Protein AF-A0A2H3L525-F1 (afdb_monomer_lite)

Organism: NCBI:txid1506545

Radius of gyration: 19.45 Å; chains: 1; bounding box: 43×31×54 Å

Structure (mmCIF, N/CA/C/O backbone):
data_AF-A0A2H3L525-F1
#
_entry.id   AF-A0A2H3L525-F1
#
loop_
_atom_site.group_PDB
_atom_site.id
_atom_site.type_symbol
_atom_site.label_atom_id
_atom_site.label_alt_id
_atom_site.label_comp_id
_atom_site.label_asym_id
_atom_site.label_entity_id
_atom_site.label_seq_id
_atom_site.pdbx_PDB_ins_code
_atom_site.Cartn_x
_atom_site.Cartn_y
_atom_site.Cartn_z
_atom_site.occupancy
_atom_site.B_iso_or_equiv
_atom_site.auth_seq_id
_atom_site.auth_comp_id
_atom_site.auth_asym_id
_atom_site.auth_atom_id
_atom_site.pdbx_PDB_model_num
ATOM 1 N N . MET A 1 1 ? -0.614 18.581 -17.307 1.00 55.25 1 MET A N 1
ATOM 2 C CA . MET A 1 1 ? -0.531 17.102 -17.240 1.00 55.25 1 MET A CA 1
ATOM 3 C C . MET A 1 1 ? 0.173 16.743 -15.945 1.00 55.25 1 MET A C 1
ATOM 5 O O . MET A 1 1 ? 1.153 17.407 -15.630 1.00 55.25 1 MET A O 1
ATOM 9 N N . THR A 1 2 ? -0.339 15.791 -15.166 1.00 73.44 2 THR A N 1
ATOM 10 C CA . THR A 1 2 ? 0.285 15.407 -13.887 1.00 73.44 2 THR A CA 1
ATOM 11 C C . THR A 1 2 ? 1.532 14.553 -14.141 1.00 73.44 2 THR A C 1
ATOM 13 O O . THR A 1 2 ? 1.592 13.824 -15.132 1.00 73.44 2 THR A O 1
ATOM 16 N N . SER A 1 3 ? 2.531 14.634 -13.255 1.00 81.69 3 SER A N 1
ATOM 17 C CA . SER A 1 3 ? 3.782 13.859 -13.363 1.00 81.69 3 SER A CA 1
ATOM 18 C C . SER A 1 3 ? 3.515 12.349 -13.530 1.00 81.69 3 SER A C 1
ATOM 20 O O . SER A 1 3 ? 4.121 11.690 -14.374 1.00 81.69 3 SER A O 1
ATOM 22 N N . GLY A 1 4 ? 2.496 11.821 -12.837 1.00 86.31 4 GLY A N 1
ATOM 23 C CA . GLY A 1 4 ? 2.091 10.414 -12.935 1.00 86.31 4 GLY A CA 1
ATOM 24 C C . GLY A 1 4 ? 1.636 9.977 -14.334 1.00 86.31 4 GLY A C 1
ATOM 25 O O . GLY A 1 4 ? 2.024 8.906 -14.796 1.00 86.31 4 GLY A O 1
ATOM 26 N N . GLN A 1 5 ? 0.890 10.817 -15.063 1.00 89.38 5 GLN A N 1
ATOM 27 C CA . GLN A 1 5 ? 0.459 10.493 -16.433 1.00 89.38 5 GLN A CA 1
ATOM 28 C C . GLN A 1 5 ? 1.642 10.381 -17.402 1.00 89.38 5 GLN A C 1
ATOM 30 O O . GLN A 1 5 ? 1.603 9.588 -18.343 1.00 89.38 5 GLN A O 1
ATOM 35 N N . GLN A 1 6 ? 2.700 11.166 -17.188 1.00 91.69 6 GLN A N 1
ATOM 36 C CA . GLN A 1 6 ? 3.906 11.088 -18.011 1.00 91.69 6 GLN A CA 1
ATOM 37 C C . GLN A 1 6 ? 4.708 9.821 -17.715 1.00 91.69 6 GLN A C 1
ATOM 39 O O . GLN A 1 6 ? 5.170 9.170 -18.651 1.00 91.69 6 GLN A O 1
ATOM 44 N N . THR A 1 7 ? 4.849 9.447 -16.443 1.00 93.31 7 THR A N 1
ATOM 45 C CA . THR A 1 7 ? 5.525 8.203 -16.047 1.00 93.31 7 THR A CA 1
ATOM 46 C C . THR A 1 7 ? 4.813 6.977 -16.610 1.00 93.31 7 THR A C 1
ATOM 48 O O . THR A 1 7 ? 5.465 6.129 -17.215 1.00 93.31 7 THR A O 1
ATOM 51 N N . LEU A 1 8 ? 3.480 6.923 -16.525 1.00 94.50 8 LEU A N 1
ATOM 52 C CA . LEU A 1 8 ? 2.704 5.804 -17.066 1.00 94.50 8 LEU A CA 1
ATOM 53 C C . LEU A 1 8 ? 2.917 5.624 -18.576 1.00 94.50 8 LEU A C 1
ATOM 55 O O . LEU A 1 8 ? 3.132 4.509 -19.040 1.00 94.50 8 LEU A O 1
ATOM 59 N N . ARG A 1 9 ? 2.943 6.722 -19.342 1.00 95.62 9 ARG A N 1
ATOM 60 C CA . ARG A 1 9 ? 3.234 6.666 -20.785 1.00 95.62 9 ARG A CA 1
ATOM 61 C C . ARG A 1 9 ? 4.623 6.107 -21.080 1.00 95.62 9 ARG A C 1
ATOM 63 O O . ARG A 1 9 ? 4.780 5.358 -22.037 1.00 95.62 9 ARG A O 1
ATOM 70 N N . LYS A 1 10 ? 5.632 6.458 -20.275 1.00 94.31 10 LYS A N 1
ATOM 71 C CA . LYS A 1 10 ? 6.992 5.916 -20.434 1.00 94.31 10 LYS A CA 1
ATOM 72 C C . LYS A 1 10 ? 7.012 4.404 -20.197 1.00 94.31 10 LYS A C 1
ATOM 74 O O . LYS A 1 10 ? 7.593 3.691 -21.006 1.00 94.31 10 LYS A O 1
ATOM 79 N N . ILE A 1 11 ? 6.333 3.928 -19.150 1.00 95.00 11 ILE A N 1
ATOM 80 C CA . ILE A 1 11 ? 6.206 2.492 -18.849 1.00 95.00 11 ILE A CA 1
ATOM 81 C C . ILE A 1 11 ? 5.508 1.759 -20.003 1.00 95.00 11 ILE A C 1
ATOM 83 O O . ILE A 1 11 ? 6.015 0.747 -20.471 1.00 95.00 11 ILE A O 1
ATOM 87 N N . GLN A 1 12 ? 4.413 2.309 -20.534 1.00 96.12 12 GLN A N 1
ATOM 88 C CA . GLN A 1 12 ? 3.695 1.733 -21.681 1.00 96.12 12 GLN A CA 1
ATOM 89 C C . GLN A 1 12 ? 4.565 1.638 -22.943 1.00 96.12 12 GLN A C 1
ATOM 91 O O . GLN A 1 12 ? 4.464 0.673 -23.698 1.00 96.12 12 GLN A O 1
ATOM 96 N N . SER A 1 13 ? 5.438 2.618 -23.190 1.00 95.31 13 SER A N 1
ATOM 97 C CA . SER A 1 13 ? 6.395 2.536 -24.297 1.00 95.31 13 SER A CA 1
ATOM 98 C C . SER A 1 13 ? 7.412 1.411 -24.093 1.00 95.31 13 SER A C 1
ATOM 100 O O . SER A 1 13 ? 7.693 0.680 -25.040 1.00 95.31 13 SER A O 1
ATOM 102 N N . LEU A 1 14 ? 7.943 1.245 -22.874 1.00 94.88 14 LEU A N 1
ATOM 103 C CA . LEU A 1 14 ? 8.858 0.142 -22.551 1.00 94.88 14 LEU A CA 1
ATOM 104 C C . LEU A 1 14 ? 8.172 -1.217 -22.715 1.00 94.88 14 LEU A C 1
ATOM 106 O O . LEU A 1 14 ? 8.712 -2.101 -23.371 1.00 94.88 14 LEU A O 1
ATOM 110 N N . GLU A 1 15 ? 6.945 -1.352 -22.218 1.00 95.56 15 GLU A N 1
ATOM 111 C CA . GLU A 1 15 ? 6.124 -2.549 -22.397 1.00 95.56 15 GLU A CA 1
ATOM 112 C C . GLU A 1 15 ? 5.953 -2.906 -23.886 1.00 95.56 15 GLU A C 1
ATOM 114 O O . GLU A 1 15 ? 6.142 -4.056 -24.285 1.00 95.56 15 GLU A O 1
ATOM 119 N N . GLN A 1 16 ? 5.631 -1.926 -24.739 1.00 96.50 16 GLN A N 1
ATOM 120 C CA . GLN A 1 16 ? 5.483 -2.149 -26.181 1.00 96.50 16 GLN A CA 1
ATOM 121 C C . GLN A 1 16 ? 6.788 -2.583 -26.857 1.00 96.50 16 GLN A C 1
ATOM 123 O O . GLN A 1 16 ? 6.738 -3.383 -27.792 1.00 96.50 16 GLN A O 1
ATOM 128 N N . LEU A 1 17 ? 7.939 -2.068 -26.413 1.00 95.38 17 LEU A N 1
ATOM 129 C CA . LEU A 1 17 ? 9.247 -2.498 -26.913 1.00 95.38 17 LEU A CA 1
ATOM 130 C C . LEU A 1 17 ? 9.504 -3.967 -26.558 1.00 95.38 17 LEU A C 1
ATOM 132 O O . LEU A 1 17 ? 9.814 -4.759 -27.450 1.00 95.38 17 LEU A O 1
ATOM 136 N N . TYR A 1 18 ? 9.268 -4.344 -25.301 1.00 95.25 18 TYR A N 1
ATOM 137 C CA . TYR A 1 18 ? 9.431 -5.720 -24.824 1.00 95.25 18 TYR A CA 1
ATOM 138 C C . TYR A 1 18 ? 8.512 -6.698 -25.559 1.00 95.25 18 TYR A C 1
ATOM 140 O O . TYR A 1 18 ? 8.959 -7.742 -26.029 1.00 95.25 18 TYR A O 1
ATOM 148 N N . ARG A 1 19 ? 7.246 -6.323 -25.787 1.00 95.94 19 ARG A N 1
ATOM 149 C CA . ARG A 1 19 ? 6.297 -7.125 -26.585 1.00 95.94 19 ARG A CA 1
ATOM 150 C C . ARG A 1 19 ? 6.746 -7.350 -28.036 1.00 95.94 19 ARG A C 1
ATOM 152 O O . ARG A 1 19 ? 6.279 -8.290 -28.671 1.00 95.94 19 ARG A O 1
ATOM 159 N N . ARG A 1 20 ? 7.616 -6.494 -28.581 1.00 96.44 20 ARG A N 1
ATOM 160 C CA . ARG A 1 20 ? 8.172 -6.608 -29.943 1.00 96.44 20 ARG A CA 1
ATOM 161 C C . ARG A 1 20 ? 9.517 -7.347 -29.983 1.00 96.44 20 ARG A C 1
ATOM 163 O O . ARG A 1 20 ? 10.124 -7.409 -31.048 1.00 96.44 20 ARG A O 1
ATOM 170 N N . GLY A 1 21 ? 9.970 -7.897 -28.853 1.00 94.31 21 GLY A N 1
ATOM 171 C CA . GLY A 1 21 ? 11.219 -8.654 -28.737 1.00 94.31 21 GLY A CA 1
ATOM 172 C C . GLY A 1 21 ? 12.463 -7.799 -28.485 1.00 94.31 21 GLY A C 1
ATOM 173 O O . GLY A 1 21 ? 13.576 -8.311 -28.575 1.00 94.31 21 GLY A O 1
ATOM 174 N N . TYR A 1 22 ? 12.305 -6.503 -28.191 1.00 95.31 22 TYR A N 1
ATOM 175 C CA . TYR A 1 22 ? 13.418 -5.690 -27.708 1.00 95.31 22 TYR A CA 1
ATOM 176 C C . TYR A 1 22 ? 13.647 -5.964 -26.221 1.00 95.31 22 TYR A C 1
ATOM 178 O O . TYR A 1 22 ? 12.737 -5.780 -25.419 1.00 95.31 22 TYR A O 1
ATOM 186 N N . HIS A 1 23 ? 14.872 -6.336 -25.858 1.00 92.88 23 HIS A N 1
ATOM 187 C CA . HIS A 1 23 ? 15.285 -6.573 -24.477 1.00 92.88 23 HIS A CA 1
ATOM 188 C C . HIS A 1 23 ? 16.515 -5.734 -24.138 1.00 92.88 23 HIS A C 1
ATOM 190 O O . HIS A 1 23 ? 17.333 -5.428 -25.011 1.00 92.88 23 HIS A O 1
ATOM 196 N N . SER A 1 24 ? 16.636 -5.341 -22.872 1.00 95.62 24 SER A N 1
ATOM 197 C CA . SER A 1 24 ? 17.775 -4.579 -22.376 1.00 95.62 24 SER A CA 1
ATOM 198 C C . SER A 1 24 ? 18.065 -4.956 -20.929 1.00 95.62 24 SER A C 1
ATOM 200 O O . SER A 1 24 ? 17.303 -4.589 -20.039 1.00 95.62 24 SER A O 1
ATOM 202 N N . ASP A 1 25 ? 19.224 -5.571 -20.692 1.00 95.62 25 ASP A N 1
ATOM 203 C CA . ASP A 1 25 ? 19.675 -5.974 -19.351 1.00 95.62 25 ASP A CA 1
ATOM 204 C C . ASP A 1 25 ? 19.664 -4.809 -18.348 1.00 95.62 25 ASP A C 1
ATOM 206 O O . ASP A 1 25 ? 19.376 -4.979 -17.163 1.00 95.62 25 ASP A O 1
ATOM 210 N N . MET A 1 26 ? 19.960 -3.594 -18.827 1.00 94.75 26 MET A N 1
ATOM 211 C CA . MET A 1 26 ? 19.897 -2.379 -18.017 1.00 94.75 26 MET A CA 1
ATOM 212 C C . MET A 1 26 ? 18.467 -2.093 -17.552 1.00 94.75 26 MET A C 1
ATOM 214 O O . MET A 1 26 ? 18.269 -1.750 -16.386 1.00 94.75 26 MET A O 1
ATOM 218 N N . ILE A 1 27 ? 17.482 -2.203 -18.448 1.00 94.56 27 ILE A N 1
ATOM 219 C CA . ILE A 1 27 ? 16.072 -1.993 -18.109 1.00 94.56 27 ILE A CA 1
ATOM 220 C C . ILE A 1 27 ? 15.615 -3.096 -17.157 1.00 94.56 27 ILE A C 1
ATOM 222 O O . ILE A 1 27 ? 15.032 -2.769 -16.128 1.00 94.56 27 ILE A O 1
ATOM 226 N N . ASP A 1 28 ? 15.951 -4.354 -17.441 1.00 94.06 28 ASP A N 1
ATOM 227 C CA . ASP A 1 28 ? 15.579 -5.504 -16.608 1.00 94.06 28 ASP A CA 1
ATOM 228 C C . ASP A 1 28 ? 16.082 -5.334 -15.172 1.00 94.06 28 ASP A C 1
ATOM 230 O O . ASP A 1 28 ? 15.294 -5.296 -14.226 1.00 94.06 28 ASP A O 1
ATOM 234 N N . THR A 1 29 ? 17.386 -5.088 -15.021 1.00 96.06 29 THR A N 1
ATOM 235 C CA . THR A 1 29 ? 18.021 -4.889 -13.710 1.00 96.06 29 THR A CA 1
ATOM 236 C C . THR A 1 29 ? 17.441 -3.673 -12.982 1.00 96.06 29 THR A C 1
ATOM 238 O O . THR A 1 29 ? 17.237 -3.697 -11.769 1.00 96.06 29 THR A O 1
ATOM 241 N N . THR A 1 30 ? 17.159 -2.582 -13.704 1.00 96.25 30 THR A N 1
ATOM 242 C CA . THR A 1 30 ? 16.620 -1.357 -13.090 1.00 96.25 30 THR A CA 1
ATOM 243 C C . THR A 1 30 ? 15.182 -1.554 -12.613 1.00 96.25 30 THR A C 1
ATOM 245 O O . THR A 1 30 ? 14.831 -1.083 -11.531 1.00 96.25 30 THR A O 1
ATOM 248 N N . ILE A 1 31 ? 14.344 -2.240 -13.396 1.00 94.19 31 ILE A N 1
ATOM 249 C CA . ILE A 1 31 ? 12.963 -2.549 -13.013 1.00 94.19 31 ILE A CA 1
ATOM 250 C C . ILE A 1 31 ? 12.951 -3.489 -11.807 1.00 94.19 31 ILE A C 1
ATOM 252 O O . ILE A 1 31 ? 12.225 -3.217 -10.853 1.00 94.19 31 ILE A O 1
ATOM 256 N N . GLU A 1 32 ? 13.798 -4.520 -11.789 1.00 94.00 32 GLU A N 1
ATOM 257 C CA . GLU A 1 32 ? 13.927 -5.429 -10.646 1.00 94.00 32 GLU A CA 1
ATOM 258 C C . GLU A 1 32 ? 14.308 -4.675 -9.361 1.00 94.00 32 GLU A C 1
ATOM 260 O O . GLU A 1 32 ? 13.644 -4.806 -8.330 1.00 94.00 32 GLU A O 1
ATOM 265 N N . GLN A 1 33 ? 15.320 -3.804 -9.428 1.00 95.44 33 GLN A N 1
ATOM 266 C CA . GLN A 1 33 ? 15.735 -2.977 -8.291 1.00 95.44 33 GLN A CA 1
ATOM 267 C C . GLN A 1 33 ? 14.631 -2.024 -7.820 1.00 95.44 33 GLN A C 1
ATOM 269 O O . GLN A 1 33 ? 14.459 -1.822 -6.614 1.00 95.44 33 GLN A O 1
ATOM 274 N N . LEU A 1 34 ? 13.883 -1.432 -8.756 1.00 95.06 34 LEU A N 1
ATOM 275 C CA . LEU A 1 34 ? 12.768 -0.549 -8.434 1.00 95.06 34 LEU A CA 1
ATOM 276 C C . LEU A 1 34 ? 11.664 -1.316 -7.700 1.00 95.06 34 LEU A C 1
ATOM 278 O O . LEU A 1 34 ? 11.241 -0.885 -6.630 1.00 95.06 34 LEU A O 1
ATOM 282 N N . ILE A 1 35 ? 11.250 -2.475 -8.219 1.00 94.25 35 ILE A N 1
ATOM 283 C CA . ILE A 1 35 ? 10.233 -3.322 -7.585 1.00 94.25 35 ILE A CA 1
ATOM 284 C C . I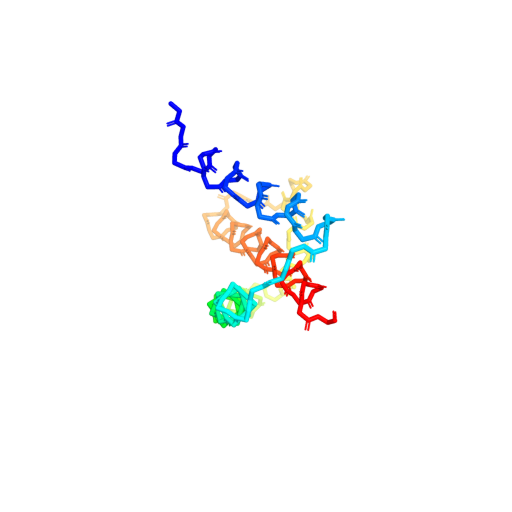LE A 1 35 ? 10.691 -3.778 -6.196 1.00 94.25 35 ILE A C 1
ATOM 286 O O . ILE A 1 35 ? 9.936 -3.635 -5.234 1.00 94.25 35 ILE A O 1
ATOM 290 N N . ALA A 1 36 ? 11.933 -4.244 -6.044 1.00 94.31 36 ALA A N 1
ATOM 291 C CA . ALA A 1 36 ? 12.472 -4.673 -4.751 1.00 94.31 36 ALA A CA 1
ATOM 292 C C . ALA A 1 36 ? 12.476 -3.538 -3.707 1.00 94.31 36 ALA A C 1
ATOM 294 O O . ALA A 1 36 ? 12.176 -3.748 -2.522 1.00 94.31 36 ALA A O 1
ATOM 295 N N . ARG A 1 37 ? 12.783 -2.309 -4.140 1.00 96.69 37 ARG A N 1
ATOM 296 C CA . ARG A 1 37 ? 12.731 -1.122 -3.282 1.00 96.69 37 ARG A CA 1
ATOM 297 C C . ARG A 1 37 ? 11.302 -0.801 -2.845 1.00 96.69 37 ARG A C 1
ATOM 299 O O . ARG A 1 37 ? 11.079 -0.618 -1.648 1.00 96.69 37 ARG A O 1
ATOM 306 N N . GLU A 1 38 ? 10.354 -0.765 -3.778 1.00 95.56 38 GLU A N 1
ATOM 307 C CA . GLU A 1 38 ? 8.936 -0.511 -3.484 1.00 95.56 38 GLU A CA 1
ATOM 308 C C . GLU A 1 38 ? 8.360 -1.588 -2.551 1.00 95.56 38 GLU A C 1
ATOM 310 O O . GLU A 1 38 ? 7.692 -1.269 -1.568 1.00 95.56 38 GLU A O 1
ATOM 315 N N . GLN A 1 39 ? 8.697 -2.865 -2.770 1.00 95.31 39 GLN A N 1
ATOM 316 C CA . GLN A 1 39 ? 8.310 -3.966 -1.881 1.00 95.31 39 GLN A CA 1
ATOM 317 C C . GLN A 1 39 ? 8.845 -3.769 -0.461 1.00 95.31 39 GLN A C 1
ATOM 319 O O . GLN A 1 39 ? 8.122 -3.981 0.512 1.00 95.31 39 GLN A O 1
ATOM 324 N N . THR A 1 40 ? 10.112 -3.372 -0.324 1.00 96.81 40 THR A N 1
ATOM 325 C CA . THR A 1 40 ? 10.731 -3.131 0.986 1.00 96.81 40 THR A CA 1
ATOM 326 C C . THR A 1 40 ? 10.026 -1.993 1.721 1.00 96.81 40 THR A C 1
ATOM 328 O O . THR A 1 40 ? 9.709 -2.126 2.903 1.00 96.81 40 THR A O 1
ATOM 331 N N . GLN A 1 41 ? 9.736 -0.893 1.025 1.00 96.88 41 GLN A N 1
ATOM 332 C CA . GLN A 1 41 ? 9.030 0.251 1.601 1.00 96.88 41 GLN A CA 1
ATOM 333 C C . GLN A 1 41 ? 7.598 -0.109 2.013 1.00 96.88 41 GLN A C 1
ATOM 335 O O . GLN A 1 41 ? 7.197 0.190 3.139 1.00 96.88 41 GLN A O 1
ATOM 340 N N . ALA A 1 42 ? 6.858 -0.812 1.153 1.00 96.56 42 ALA A N 1
ATOM 341 C CA . ALA A 1 42 ? 5.497 -1.246 1.446 1.00 96.56 42 ALA A CA 1
ATOM 342 C C . ALA A 1 42 ? 5.455 -2.212 2.644 1.00 96.56 42 ALA A C 1
ATOM 344 O O . ALA A 1 42 ? 4.648 -2.028 3.551 1.00 96.56 42 ALA A O 1
ATOM 345 N N . LYS A 1 43 ? 6.379 -3.181 2.725 1.00 97.00 43 LYS A N 1
ATOM 346 C CA . LYS A 1 43 ? 6.492 -4.103 3.874 1.00 97.00 43 LYS A CA 1
ATOM 347 C C . LYS A 1 43 ? 6.798 -3.370 5.184 1.00 97.00 43 LYS A C 1
ATOM 349 O O . LYS A 1 43 ? 6.237 -3.713 6.221 1.00 97.00 43 LYS A O 1
ATOM 354 N N . GLN A 1 44 ? 7.657 -2.349 5.151 1.00 98.19 44 GLN A N 1
ATOM 355 C CA . GLN A 1 44 ? 7.937 -1.521 6.330 1.00 98.19 44 GLN A CA 1
ATOM 356 C C . GLN A 1 44 ? 6.711 -0.712 6.768 1.00 98.19 44 GLN A C 1
ATOM 358 O O . GLN A 1 44 ? 6.433 -0.636 7.964 1.00 98.19 44 GLN A O 1
ATOM 363 N N . ALA A 1 45 ? 5.975 -0.122 5.823 1.00 97.88 45 ALA A N 1
ATOM 364 C CA . ALA A 1 45 ? 4.730 0.585 6.116 1.00 97.88 45 ALA A CA 1
ATOM 365 C C . ALA A 1 45 ? 3.677 -0.363 6.708 1.00 97.88 45 ALA A C 1
ATOM 367 O O . ALA A 1 45 ? 3.096 -0.060 7.746 1.00 97.88 45 ALA A O 1
ATOM 368 N N . PHE A 1 46 ? 3.513 -1.547 6.115 1.00 98.12 46 PHE A N 1
ATOM 369 C CA . PHE A 1 46 ? 2.599 -2.581 6.592 1.00 98.12 46 PHE A CA 1
ATOM 370 C C . PHE A 1 46 ? 2.922 -3.030 8.019 1.00 98.12 46 PHE A C 1
ATOM 372 O O . PHE A 1 46 ? 2.019 -3.130 8.846 1.00 98.12 46 PHE A O 1
ATOM 379 N N . ALA A 1 47 ? 4.203 -3.245 8.341 1.00 98.31 47 ALA A N 1
ATOM 380 C CA . ALA A 1 47 ? 4.625 -3.623 9.689 1.00 98.31 47 ALA A CA 1
ATOM 381 C C . ALA A 1 47 ? 4.296 -2.533 10.724 1.00 98.31 47 ALA A C 1
ATOM 383 O O . ALA A 1 47 ? 3.816 -2.845 11.810 1.00 98.31 47 ALA A O 1
ATOM 384 N N . ARG A 1 48 ? 4.505 -1.255 10.376 1.00 98.44 48 ARG A N 1
ATOM 385 C CA . ARG A 1 48 ? 4.151 -0.120 11.246 1.00 98.44 48 ARG A CA 1
ATOM 386 C C . ARG A 1 48 ? 2.645 -0.028 11.465 1.00 98.44 48 ARG A C 1
ATOM 388 O O . ARG A 1 48 ? 2.217 0.068 12.605 1.00 98.44 48 ARG A O 1
ATOM 395 N N . LEU A 1 49 ? 1.860 -0.113 10.391 1.00 98.44 49 LEU A N 1
ATOM 396 C CA . LEU A 1 49 ? 0.398 -0.081 10.465 1.00 98.44 49 LEU A CA 1
ATOM 397 C C . LEU A 1 49 ? -0.146 -1.257 11.277 1.00 98.44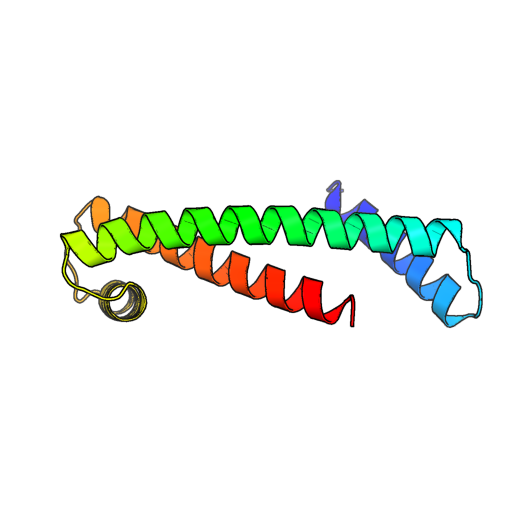 49 LEU A C 1
ATOM 399 O O . LEU A 1 49 ? -1.015 -1.058 12.110 1.00 98.44 49 LEU A O 1
ATOM 403 N N . THR A 1 50 ? 0.405 -2.458 11.091 1.00 98.38 50 THR A N 1
ATOM 404 C CA . THR A 1 50 ? 0.033 -3.640 11.885 1.00 98.38 50 THR A CA 1
ATOM 405 C C . THR A 1 50 ? 0.280 -3.410 13.376 1.00 98.38 50 THR A C 1
ATOM 407 O O . THR A 1 50 ? -0.585 -3.723 14.184 1.00 98.38 50 THR A O 1
ATOM 410 N N . ALA A 1 51 ? 1.425 -2.829 13.748 1.00 98.38 51 ALA A N 1
ATOM 411 C CA . ALA A 1 51 ? 1.715 -2.508 15.144 1.00 98.38 51 ALA A CA 1
ATOM 412 C C . ALA A 1 51 ? 0.743 -1.458 15.707 1.00 98.38 51 ALA A C 1
ATOM 414 O O . ALA A 1 51 ? 0.195 -1.657 16.784 1.00 98.38 51 ALA A O 1
ATOM 415 N N . THR A 1 52 ? 0.471 -0.386 14.955 1.00 98.06 52 THR A N 1
ATOM 416 C CA . THR A 1 52 ? -0.505 0.641 15.350 1.00 98.06 52 THR A CA 1
ATOM 417 C C . THR A 1 52 ? -1.905 0.058 15.531 1.00 98.06 52 THR A C 1
ATOM 419 O O . THR A 1 52 ? -2.557 0.341 16.528 1.00 98.06 52 THR A O 1
ATOM 422 N N . LEU A 1 53 ? -2.367 -0.780 14.600 1.00 98.25 53 LEU A N 1
ATOM 423 C CA . LEU A 1 53 ? -3.661 -1.452 14.714 1.00 98.25 53 LEU A CA 1
ATOM 424 C C . LEU A 1 53 ? -3.718 -2.345 15.952 1.00 98.25 53 LEU A C 1
ATOM 426 O O . LEU A 1 53 ? -4.706 -2.299 16.674 1.00 98.25 53 LEU A O 1
ATOM 430 N N . HIS A 1 54 ? -2.646 -3.080 16.246 1.00 98.12 54 HIS A N 1
ATOM 431 C CA . HIS A 1 54 ? -2.589 -3.933 17.428 1.00 98.12 54 HIS A CA 1
ATOM 432 C C . HIS A 1 54 ? -2.769 -3.148 18.738 1.00 98.12 54 HIS A C 1
ATOM 434 O O . HIS A 1 54 ? -3.474 -3.608 19.629 1.00 98.12 54 HIS A O 1
ATOM 440 N N . GLU A 1 55 ? -2.220 -1.932 18.843 1.00 98.00 55 GLU A N 1
ATOM 441 C CA . GLU A 1 55 ? -2.425 -1.068 20.017 1.00 98.00 55 GLU A CA 1
ATOM 442 C C . GLU A 1 55 ? -3.902 -0.681 20.214 1.00 98.00 55 GLU A C 1
ATOM 444 O O . GLU A 1 55 ? -4.387 -0.626 21.349 1.00 98.00 55 GLU A O 1
ATOM 449 N N . PHE A 1 56 ? -4.637 -0.429 19.125 1.00 97.38 56 PHE A N 1
ATOM 450 C CA . PHE A 1 56 ? -6.082 -0.203 19.190 1.00 97.38 56 PHE A CA 1
ATOM 451 C C . PHE A 1 56 ? -6.833 -1.482 19.571 1.00 97.38 56 PHE A C 1
ATOM 453 O O . PHE A 1 56 ? -7.708 -1.447 20.438 1.00 97.38 56 PHE A O 1
ATOM 460 N N . GLU A 1 57 ? -6.463 -2.615 18.975 1.00 97.81 57 GLU A N 1
ATOM 461 C CA . GLU A 1 57 ? -7.081 -3.911 19.257 1.00 97.81 57 GLU A CA 1
ATOM 462 C C . GLU A 1 57 ? -6.933 -4.302 20.731 1.00 97.81 57 GLU A C 1
ATOM 464 O O . GLU A 1 57 ? -7.903 -4.726 21.360 1.00 97.81 57 GLU A O 1
ATOM 469 N N . GLU A 1 58 ? -5.755 -4.091 21.322 1.00 97.19 58 GLU A N 1
ATOM 470 C CA . GLU A 1 58 ? -5.518 -4.320 22.748 1.00 97.19 58 GLU A CA 1
ATOM 471 C C . GLU A 1 58 ? -6.287 -3.327 23.631 1.00 97.19 58 GLU A C 1
ATOM 473 O O . GLU A 1 58 ? -6.847 -3.721 24.658 1.00 97.19 58 GLU A O 1
ATOM 478 N N . ARG A 1 59 ? -6.357 -2.046 23.248 1.00 95.94 59 ARG A N 1
ATOM 479 C CA . ARG A 1 59 ? -7.074 -1.019 24.022 1.00 95.94 59 ARG A CA 1
ATOM 480 C C . ARG A 1 59 ? -8.574 -1.289 24.084 1.00 95.94 59 ARG A C 1
ATOM 482 O O . ARG A 1 59 ? -9.172 -1.157 25.150 1.00 95.94 59 ARG A O 1
ATOM 489 N N . TYR A 1 60 ? -9.170 -1.637 22.949 1.00 93.94 60 TYR A N 1
ATOM 490 C CA . TYR A 1 60 ? -10.617 -1.775 22.805 1.00 93.94 60 TYR A CA 1
ATOM 491 C C . TYR A 1 60 ? -11.106 -3.223 22.891 1.00 93.94 60 TYR A C 1
ATOM 493 O O . TYR A 1 60 ? -12.308 -3.437 23.007 1.00 93.94 60 TYR A O 1
ATOM 501 N N . GLN A 1 61 ? -10.202 -4.209 22.884 1.00 95.06 61 GLN A N 1
ATOM 502 C CA . GLN A 1 61 ? -10.522 -5.643 22.905 1.00 95.06 61 GLN A CA 1
ATOM 503 C C . GLN A 1 61 ? -11.398 -6.076 21.711 1.00 95.06 61 GLN A C 1
ATOM 505 O O . GLN A 1 61 ? -12.255 -6.951 21.829 1.00 95.06 61 GLN A O 1
ATOM 510 N N . PHE A 1 62 ? -11.158 -5.461 20.550 1.00 90.75 62 PHE A N 1
ATOM 511 C CA . PHE A 1 62 ? -11.798 -5.759 19.265 1.00 90.75 62 PHE A CA 1
ATOM 512 C C . PHE A 1 62 ? -10.729 -6.046 18.221 1.00 90.75 62 PHE A C 1
ATOM 514 O O . PHE A 1 62 ? -9.683 -5.413 18.247 1.00 90.75 62 PHE A O 1
ATOM 521 N N . SER A 1 63 ? -10.996 -6.940 17.267 1.00 97.12 63 SER A N 1
ATOM 522 C CA . SER A 1 63 ? -10.156 -7.011 16.067 1.00 97.12 63 SER A CA 1
ATOM 523 C C . SER A 1 63 ? -10.407 -5.784 15.184 1.00 97.12 63 SER A C 1
ATOM 525 O O . SER A 1 63 ? -11.534 -5.281 15.129 1.00 97.12 63 SER A O 1
ATOM 527 N N . SER A 1 64 ? -9.393 -5.315 14.451 1.00 96.94 64 SER A N 1
ATOM 528 C CA . SER A 1 64 ? -9.561 -4.171 13.542 1.00 96.94 64 SER A CA 1
ATOM 529 C C . SER A 1 64 ? -10.576 -4.455 12.430 1.00 96.94 64 SER A C 1
ATOM 531 O O . SER A 1 64 ? -11.270 -3.547 11.982 1.00 96.94 64 SER A O 1
ATOM 533 N N . GLU A 1 65 ? -10.702 -5.717 12.006 1.00 97.19 65 GLU A N 1
ATOM 534 C CA . GLU A 1 65 ? -11.701 -6.148 11.022 1.00 97.19 65 GLU A CA 1
ATOM 535 C C . GLU A 1 65 ? -13.131 -6.026 11.569 1.00 97.19 65 GLU A C 1
ATOM 537 O O . GLU A 1 65 ? -14.004 -5.445 10.916 1.00 97.19 65 GLU A O 1
ATOM 542 N N . ASP A 1 66 ? -13.378 -6.534 12.781 1.00 96.88 66 ASP A N 1
ATOM 543 C CA . ASP A 1 66 ? -14.698 -6.465 13.413 1.00 96.88 66 ASP A CA 1
ATOM 544 C C . ASP A 1 66 ? -15.078 -5.029 13.770 1.00 96.88 66 ASP A C 1
ATOM 546 O O . ASP A 1 66 ? -16.233 -4.636 13.578 1.00 96.88 66 ASP A O 1
ATOM 550 N N . PHE A 1 67 ? -14.107 -4.252 14.263 1.00 96.75 67 PHE A N 1
ATOM 551 C CA . PHE A 1 67 ? -14.245 -2.821 14.503 1.00 96.75 67 PHE A CA 1
ATOM 552 C C . PHE A 1 67 ? -14.655 -2.102 13.216 1.00 96.75 67 PHE A C 1
ATOM 554 O O . PHE A 1 67 ? -15.680 -1.422 13.185 1.00 96.75 67 PHE A O 1
ATOM 561 N N . TYR A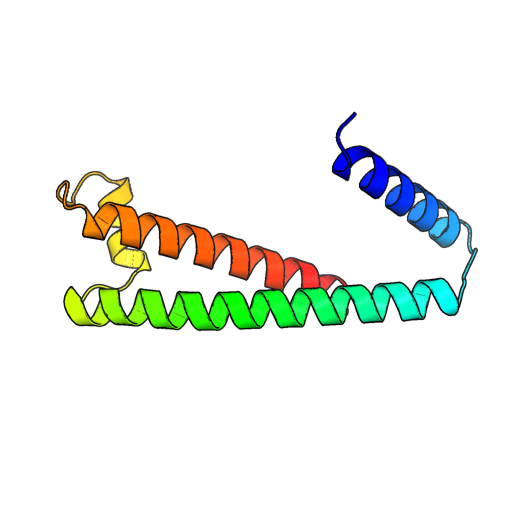 1 68 ? -13.905 -2.293 12.128 1.00 96.31 68 TYR A N 1
ATOM 562 C CA . TYR A 1 68 ? -14.149 -1.583 10.879 1.00 96.31 68 TYR A CA 1
ATOM 563 C C . TYR A 1 68 ? -15.516 -1.924 10.281 1.00 96.31 68 TYR A C 1
ATOM 565 O O . TYR A 1 68 ? -16.218 -1.034 9.803 1.00 96.31 68 TYR A O 1
ATOM 573 N N . ARG A 1 69 ? -15.942 -3.192 10.359 1.00 95.94 69 ARG A N 1
ATOM 574 C CA . ARG A 1 69 ? -17.276 -3.613 9.910 1.00 95.94 69 ARG A CA 1
ATOM 575 C C . ARG A 1 69 ? -18.397 -2.901 10.675 1.00 95.94 69 ARG A C 1
ATOM 577 O O . ARG A 1 69 ? -19.325 -2.406 10.040 1.00 95.94 69 ARG A O 1
ATOM 584 N N . GLN A 1 70 ? -18.304 -2.823 12.003 1.00 95.31 70 GLN A N 1
ATOM 585 C CA . GLN A 1 70 ? -19.302 -2.139 12.842 1.00 95.31 70 GLN A CA 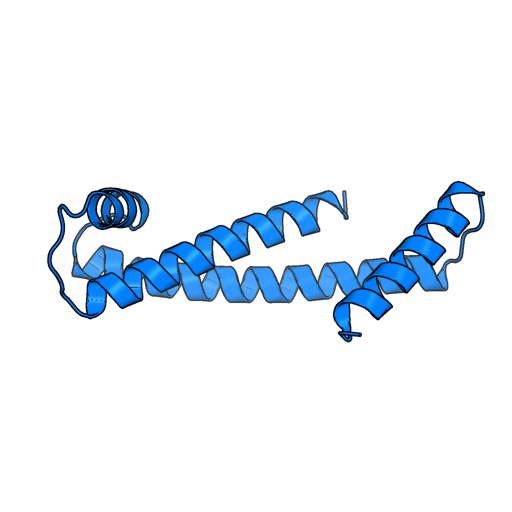1
ATOM 586 C C . GLN A 1 70 ? -19.253 -0.613 12.668 1.00 95.31 70 GLN A C 1
ATOM 588 O O . GLN A 1 70 ? -20.295 0.037 12.579 1.00 95.31 70 GLN A O 1
ATOM 593 N N . PHE A 1 71 ? -18.054 -0.037 12.533 1.00 94.38 71 PHE A N 1
ATOM 594 C CA . PHE A 1 71 ? -17.865 1.389 12.258 1.00 94.38 71 PHE A CA 1
ATOM 595 C C . PHE A 1 71 ? -18.544 1.802 10.946 1.00 94.38 71 PHE A C 1
ATOM 597 O O . PHE A 1 71 ? -19.287 2.779 10.905 1.00 94.38 71 PHE A O 1
ATOM 604 N N . GLN A 1 72 ? -18.360 1.017 9.879 1.00 92.62 72 GLN A N 1
ATOM 605 C CA . GLN A 1 72 ? -19.008 1.255 8.583 1.00 92.62 72 GLN A CA 1
ATOM 606 C C . GLN A 1 72 ? -20.531 1.067 8.627 1.00 92.62 72 GLN A C 1
ATOM 608 O O . GLN A 1 72 ? -21.248 1.705 7.858 1.00 92.62 72 GLN A O 1
ATOM 613 N N . ALA A 1 73 ? -21.035 0.218 9.525 1.00 94.44 73 ALA A N 1
ATOM 614 C CA . ALA A 1 73 ? -22.467 0.045 9.753 1.00 94.44 73 ALA A CA 1
ATOM 615 C C . ALA A 1 73 ? -23.097 1.195 10.568 1.00 94.44 73 ALA A C 1
ATOM 617 O O . ALA A 1 73 ? -24.321 1.259 10.681 1.00 94.44 73 ALA A O 1
ATOM 618 N N . GLY A 1 74 ? -22.286 2.113 11.112 1.00 93.00 74 GLY A N 1
ATOM 619 C CA . GLY A 1 74 ? -22.753 3.181 12.001 1.00 93.00 74 GLY A CA 1
ATOM 620 C C . GLY A 1 74 ? -23.185 2.670 13.378 1.00 93.00 74 GLY A C 1
ATOM 621 O O . GLY A 1 74 ? -23.980 3.320 14.050 1.00 93.00 74 GLY A O 1
ATOM 622 N N . GLU A 1 75 ? -22.697 1.492 13.777 1.00 92.38 75 GLU A N 1
ATOM 623 C CA . GLU A 1 75 ? -23.032 0.836 15.050 1.00 92.38 75 GLU A CA 1
ATOM 624 C C . GLU A 1 75 ? -22.122 1.288 16.203 1.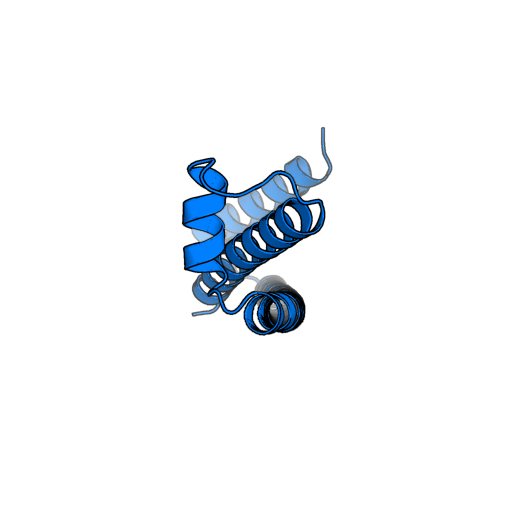00 92.38 75 GLU A C 1
ATOM 626 O O . GLU A 1 75 ? -22.393 0.984 17.364 1.00 92.38 75 GLU A O 1
ATOM 631 N N . LEU A 1 76 ? -21.050 2.021 15.888 1.00 89.00 76 LEU A N 1
ATOM 632 C CA . LEU A 1 76 ? -20.091 2.560 16.849 1.00 89.00 76 LEU A CA 1
ATOM 633 C C . LEU A 1 76 ? -20.286 4.066 17.058 1.00 89.00 76 LEU A C 1
ATOM 635 O O . LEU A 1 76 ? -20.877 4.755 16.226 1.00 89.00 76 LEU A O 1
ATOM 639 N N . GLY A 1 77 ? -19.793 4.556 18.198 1.00 83.94 77 GLY A N 1
ATOM 640 C CA . GLY A 1 77 ? -19.845 5.967 18.575 1.00 83.94 77 GLY A CA 1
ATOM 641 C C . GLY A 1 77 ? -19.023 6.885 17.665 1.00 83.94 77 GLY A C 1
ATOM 642 O O . GLY A 1 77 ? -18.370 6.460 16.714 1.00 83.94 77 GLY A O 1
ATOM 643 N N . ASP A 1 78 ? -19.038 8.174 17.985 1.00 86.19 78 ASP A N 1
ATOM 644 C CA . ASP A 1 78 ? -18.345 9.248 17.266 1.00 86.19 78 ASP A CA 1
ATOM 645 C C . ASP A 1 78 ? -17.000 9.629 17.910 1.00 86.19 78 ASP A C 1
ATOM 647 O O . ASP A 1 78 ? -16.505 10.749 17.771 1.00 86.19 78 ASP A O 1
ATOM 651 N N . GLU A 1 79 ? -16.388 8.682 18.614 1.00 92.62 79 GLU A N 1
ATOM 652 C CA . GLU A 1 79 ? -15.106 8.872 19.279 1.00 92.62 79 GLU A CA 1
ATOM 653 C C . GLU A 1 79 ? -13.997 9.142 18.255 1.00 92.62 79 GLU A C 1
ATOM 655 O O . GLU A 1 79 ? -13.867 8.445 17.246 1.00 92.62 79 GLU A O 1
ATOM 660 N N . ALA A 1 80 ? -13.164 10.153 18.521 1.00 91.06 80 ALA A N 1
ATOM 661 C CA . ALA A 1 80 ? -12.073 10.543 17.625 1.00 91.06 80 ALA A CA 1
ATOM 662 C C . ALA A 1 80 ? -11.124 9.368 17.312 1.00 91.06 80 ALA A C 1
ATOM 664 O O . ALA A 1 80 ? -10.723 9.193 16.160 1.00 91.06 80 ALA A O 1
ATOM 665 N N . ASP A 1 81 ? -10.850 8.528 18.313 1.00 93.69 81 ASP A N 1
ATOM 666 C CA . ASP A 1 81 ? -10.040 7.314 18.192 1.00 93.69 81 ASP A CA 1
ATOM 667 C C . ASP A 1 81 ? -10.610 6.335 17.149 1.00 93.69 81 ASP A C 1
ATOM 669 O O . ASP A 1 81 ? -9.843 5.691 16.439 1.00 93.69 81 ASP A O 1
ATOM 673 N N . PHE A 1 82 ? -11.936 6.243 16.979 1.00 95.00 82 PHE A N 1
ATOM 674 C CA . PHE A 1 82 ? -12.544 5.359 15.976 1.00 95.00 82 PHE A CA 1
ATOM 675 C C . PHE A 1 82 ? -12.321 5.862 14.551 1.00 95.00 82 PHE A C 1
ATOM 677 O O . PHE A 1 82 ? -12.022 5.076 13.649 1.00 95.00 82 PHE A O 1
ATOM 684 N N . PHE A 1 83 ? -12.388 7.174 14.329 1.00 95.00 83 PHE A N 1
ATOM 685 C CA . PHE A 1 83 ? -12.043 7.736 13.024 1.00 95.00 83 PHE A CA 1
ATOM 686 C C . PHE A 1 83 ? -10.574 7.474 12.684 1.00 95.00 83 PHE A C 1
ATOM 688 O O . PHE A 1 83 ? -10.273 7.043 11.569 1.00 95.00 83 PHE A O 1
ATOM 695 N N . GLU A 1 84 ? -9.675 7.673 13.647 1.00 96.25 84 GLU A N 1
ATOM 696 C CA . GLU A 1 84 ? -8.247 7.415 13.473 1.00 96.25 84 GLU A CA 1
ATOM 697 C C . GLU A 1 84 ? -7.962 5.927 13.208 1.00 96.25 84 GLU A C 1
ATOM 699 O O . GLU A 1 84 ? -7.293 5.588 12.227 1.00 96.25 84 GLU A O 1
ATOM 704 N N . TRP A 1 85 ? -8.547 5.026 14.001 1.00 97.56 85 TRP A N 1
ATOM 705 C CA . TRP A 1 85 ? -8.425 3.582 13.803 1.00 97.56 85 TRP A CA 1
ATOM 706 C C . TRP A 1 85 ? -8.947 3.158 12.423 1.00 97.56 85 TRP A C 1
ATOM 708 O O . TRP A 1 85 ? -8.280 2.406 11.708 1.00 97.56 85 TRP A O 1
ATOM 718 N N . SER A 1 86 ? -10.087 3.704 11.982 1.00 96.62 86 SER A N 1
ATOM 719 C CA . SER A 1 86 ? -10.645 3.408 10.657 1.00 96.62 86 SER A CA 1
ATOM 720 C C . SER A 1 86 ? -9.702 3.828 9.523 1.00 96.62 86 SER A C 1
ATOM 722 O O . SER A 1 86 ? -9.530 3.083 8.555 1.00 96.62 86 SER A O 1
ATOM 724 N N . ALA A 1 87 ? -9.033 4.977 9.665 1.00 96.94 87 ALA A N 1
ATOM 725 C CA . ALA A 1 87 ? -8.070 5.467 8.689 1.00 96.94 87 ALA A CA 1
ATOM 726 C C . ALA A 1 87 ? -6.828 4.566 8.639 1.00 96.94 87 ALA A C 1
ATOM 728 O O . ALA A 1 87 ? -6.399 4.173 7.551 1.00 96.94 87 ALA A O 1
ATOM 729 N N . PHE A 1 88 ? -6.288 4.168 9.795 1.00 98.19 88 PHE A N 1
ATOM 730 C CA . PHE A 1 88 ? -5.166 3.230 9.843 1.00 98.19 88 PHE A CA 1
ATOM 731 C C . PHE A 1 88 ? -5.517 1.871 9.238 1.00 98.19 88 PHE A C 1
ATOM 733 O O . PHE A 1 88 ? -4.706 1.310 8.498 1.00 98.19 88 PHE A O 1
ATOM 740 N N . TYR A 1 89 ? -6.728 1.364 9.479 1.00 98.06 89 TYR A N 1
ATOM 741 C CA . TYR A 1 89 ? -7.161 0.090 8.913 1.00 98.06 89 TYR A CA 1
ATOM 742 C C . TYR A 1 89 ? -7.324 0.164 7.389 1.00 98.06 89 TYR A C 1
ATOM 744 O O . TYR A 1 89 ? -6.858 -0.718 6.667 1.00 98.06 89 TYR A O 1
ATOM 752 N N . GLN A 1 90 ? -7.881 1.260 6.864 1.00 97.81 90 GLN A N 1
ATOM 753 C CA . GLN A 1 90 ? -7.935 1.498 5.417 1.00 97.81 90 GLN A CA 1
ATOM 754 C C . GLN A 1 90 ? -6.538 1.578 4.788 1.00 97.81 90 GLN A C 1
ATOM 756 O O . GLN A 1 90 ? -6.292 0.977 3.741 1.00 97.81 90 GLN A O 1
ATOM 761 N N . MET A 1 91 ? -5.604 2.287 5.429 1.00 98.12 91 MET A N 1
ATOM 762 C CA . MET A 1 91 ? -4.213 2.357 4.972 1.00 98.12 91 MET A CA 1
ATOM 763 C C . MET A 1 91 ? -3.543 0.981 4.987 1.00 98.12 91 MET A C 1
ATOM 765 O O . MET A 1 91 ? -2.774 0.661 4.079 1.00 98.12 91 MET A O 1
ATOM 769 N N . TRP A 1 92 ? -3.836 0.158 5.994 1.00 98.50 92 TRP A N 1
ATOM 770 C CA . TRP A 1 92 ? -3.330 -1.207 6.097 1.00 98.50 92 TRP A CA 1
ATOM 771 C C . TRP A 1 92 ? -3.837 -2.086 4.948 1.00 98.50 92 TRP A C 1
ATOM 773 O O . TRP A 1 92 ? -3.016 -2.708 4.270 1.00 98.50 92 TRP A O 1
ATOM 783 N N . LEU A 1 93 ? -5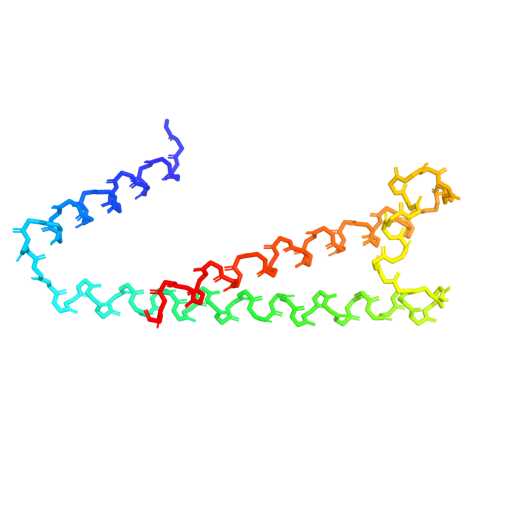.142 -2.046 4.647 1.00 97.88 93 LEU A N 1
ATOM 784 C CA . LEU A 1 93 ? -5.743 -2.762 3.513 1.00 97.88 93 LEU A CA 1
ATOM 785 C C . LEU A 1 93 ? -5.116 -2.342 2.176 1.00 97.88 93 LEU A C 1
ATOM 787 O O . LEU A 1 93 ? -4.692 -3.192 1.392 1.00 97.88 93 LEU A O 1
ATOM 791 N N . ALA A 1 94 ? -4.988 -1.034 1.937 1.00 97.69 94 ALA A N 1
ATOM 792 C CA . ALA A 1 94 ? -4.380 -0.513 0.713 1.00 97.69 94 ALA A CA 1
ATOM 793 C C . ALA A 1 94 ? -2.901 -0.924 0.582 1.00 97.69 94 ALA A C 1
ATOM 795 O O . ALA A 1 94 ? -2.436 -1.281 -0.502 1.00 97.69 94 ALA A O 1
ATOM 796 N N . THR A 1 95 ? -2.155 -0.923 1.693 1.00 97.81 95 THR A N 1
ATOM 797 C CA . THR A 1 95 ? -0.750 -1.361 1.707 1.00 97.81 95 THR A CA 1
ATOM 798 C C . THR A 1 95 ? -0.637 -2.861 1.429 1.00 97.81 95 THR A C 1
ATOM 800 O O . THR A 1 95 ? 0.258 -3.286 0.698 1.00 97.81 95 THR A O 1
ATOM 803 N N . GLN A 1 96 ? -1.552 -3.672 1.965 1.00 96.94 96 GLN A N 1
ATOM 804 C CA . GLN A 1 96 ? -1.607 -5.107 1.690 1.00 96.94 96 GLN A CA 1
ATOM 805 C C . GLN A 1 96 ? -1.883 -5.383 0.206 1.00 96.94 96 GLN A C 1
ATOM 807 O O . GLN A 1 96 ? -1.198 -6.207 -0.405 1.00 96.94 96 GLN A O 1
ATOM 812 N N . GLU A 1 97 ? -2.834 -4.667 -0.398 1.00 96.50 97 GLU A N 1
ATOM 813 C CA . GLU A 1 97 ? -3.124 -4.757 -1.832 1.00 96.50 97 GLU A CA 1
ATOM 814 C C . GLU A 1 97 ? -1.902 -4.369 -2.679 1.00 96.50 97 GLU A C 1
ATOM 816 O O . GLU A 1 97 ? -1.518 -5.104 -3.592 1.00 96.50 97 GLU A O 1
ATOM 821 N N . GLN A 1 98 ? -1.224 -3.273 -2.326 1.00 95.62 98 GLN A N 1
ATOM 822 C CA . GLN A 1 98 ? 0.009 -2.849 -2.989 1.00 95.62 98 GLN A CA 1
ATOM 823 C C . GLN A 1 98 ? 1.101 -3.928 -2.920 1.00 95.62 98 GLN A C 1
ATOM 825 O O . GLN A 1 98 ? 1.746 -4.215 -3.930 1.00 95.62 98 GLN A O 1
ATOM 830 N N . ILE A 1 99 ? 1.313 -4.548 -1.753 1.00 95.38 99 ILE A N 1
ATOM 831 C CA . ILE A 1 99 ? 2.286 -5.639 -1.589 1.00 95.38 99 ILE A CA 1
ATOM 832 C C . ILE A 1 99 ? 1.926 -6.825 -2.489 1.00 95.38 99 ILE A C 1
ATOM 834 O O . ILE A 1 99 ? 2.810 -7.377 -3.145 1.00 95.38 99 ILE A O 1
ATOM 838 N N . ASN A 1 100 ? 0.647 -7.202 -2.554 1.00 94.69 100 ASN A N 1
ATOM 839 C CA . ASN A 1 100 ? 0.190 -8.307 -3.398 1.00 94.69 100 ASN A CA 1
ATOM 840 C C . ASN A 1 100 ? 0.479 -8.042 -4.883 1.00 94.69 100 ASN A C 1
ATOM 842 O O . ASN A 1 100 ? 1.013 -8.916 -5.566 1.00 94.69 100 ASN A O 1
ATOM 846 N N . LEU A 1 101 ? 0.205 -6.825 -5.366 1.00 94.19 101 LEU A N 1
ATOM 847 C CA . LEU A 1 101 ? 0.505 -6.418 -6.743 1.00 94.19 101 LEU A CA 1
ATOM 848 C C . LEU A 1 101 ? 2.012 -6.430 -7.037 1.00 94.19 101 LEU A C 1
ATOM 850 O O . LEU A 1 101 ? 2.438 -6.935 -8.075 1.00 94.19 101 LEU A O 1
ATOM 854 N N . LEU A 1 102 ? 2.829 -5.912 -6.118 1.00 92.38 102 LEU A N 1
ATOM 855 C CA . LEU A 1 102 ? 4.284 -5.878 -6.279 1.00 92.38 102 LEU A CA 1
ATOM 856 C C . LEU A 1 102 ? 4.922 -7.272 -6.228 1.00 92.38 102 LEU A C 1
ATOM 858 O O . LEU A 1 102 ? 5.934 -7.496 -6.887 1.00 92.38 102 LEU A O 1
ATOM 862 N N . ASN A 1 103 ? 4.367 -8.206 -5.454 1.00 89.75 103 ASN A N 1
ATOM 863 C CA . ASN A 1 103 ? 4.849 -9.588 -5.414 1.00 89.75 103 ASN A CA 1
ATOM 864 C C . ASN A 1 103 ? 4.478 -10.350 -6.693 1.00 89.75 103 ASN A C 1
ATOM 866 O O . ASN A 1 103 ? 5.290 -11.126 -7.185 1.00 89.75 103 ASN A O 1
ATOM 870 N N . ALA A 1 104 ? 3.294 -10.098 -7.262 1.00 87.00 104 ALA A N 1
ATOM 871 C CA . ALA A 1 104 ? 2.879 -10.701 -8.529 1.00 87.00 104 ALA A CA 1
ATOM 872 C C . ALA A 1 104 ? 3.748 -10.255 -9.721 1.00 87.00 104 ALA A C 1
ATOM 874 O O . ALA A 1 104 ? 3.852 -10.981 -10.703 1.00 87.00 104 ALA A O 1
ATOM 875 N N . ALA A 1 105 ? 4.374 -9.077 -9.641 1.00 74.81 105 ALA A N 1
ATOM 876 C CA . ALA A 1 105 ? 5.261 -8.558 -10.683 1.00 74.81 105 ALA A CA 1
ATOM 877 C C . ALA A 1 105 ? 6.687 -9.142 -10.650 1.00 74.81 105 ALA A C 1
ATOM 879 O O . ALA A 1 105 ? 7.421 -8.976 -11.620 1.00 74.81 105 ALA A O 1
ATOM 880 N N . GLY A 1 106 ? 7.095 -9.769 -9.540 1.00 59.19 106 GLY A N 1
ATOM 881 C CA . GLY A 1 106 ? 8.445 -10.316 -9.343 1.00 59.19 106 GLY A CA 1
ATOM 882 C C . GLY A 1 106 ? 8.516 -11.846 -9.296 1.00 59.19 106 GLY A C 1
ATOM 883 O O . GLY A 1 106 ? 9.551 -12.371 -8.891 1.00 59.19 106 GLY A O 1
ATOM 884 N N . GLY A 1 107 ? 7.417 -12.537 -9.627 1.00 47.03 107 GLY A N 1
ATOM 885 C CA . GLY A 1 107 ? 7.307 -14.000 -9.665 1.00 47.03 107 GLY A CA 1
ATOM 886 C C . GLY A 1 107 ? 7.331 -14.569 -11.075 1.00 47.03 107 GLY A C 1
ATOM 887 O O . GLY A 1 107 ? 6.886 -13.860 -12.005 1.00 47.03 107 GLY A O 1
#

Secondary structure (DSSP, 8-state):
--HHHHHHHHHHHHHHHHHTT---HHHHHHHHHHHHHHHHHHHHHHHHHHHHHHHHHHHHTS-HHHHHHHHHTT-S---HHHHHHHHHHHHHHHHHHHHHHHHHT--

Sequence (107 aa):
MTSGQQTLRKIQSLEQLYRRGYHSDMIDTTIEQLIAREQTQAKQAFARLTATLHEFEERYQFSSEDFYRQFQAGELGDEADFFEWSAFYQMWLATQEQINLLNAAGG

Foldseek 3Di:
DDPVVVVVVVVVVVVVCVVVVDDDPVVVVVVLVVLVVQLVVLVVLLVVLVVVQVVVCVVVVHHLVRLLVCVVVVNDDPDPVSVVSNVSVVVNVVSVVVNVVSVVVVD

pLDDT: mean 93.56, std 7.97, range [47.03, 98.5]